Protein AF-A0A920RUE9-F1 (afdb_monomer_lite)

Structure (mmCIF, N/CA/C/O backbone):
data_AF-A0A920RUE9-F1
#
_entry.id   AF-A0A920RUE9-F1
#
loop_
_atom_site.group_PDB
_atom_site.id
_atom_site.type_symbol
_atom_site.label_atom_id
_atom_site.label_alt_id
_atom_site.label_comp_id
_atom_site.label_asym_id
_atom_site.label_entity_id
_atom_site.label_seq_id
_atom_site.pdbx_PDB_ins_code
_atom_site.Cartn_x
_atom_site.Cartn_y
_atom_site.Cartn_z
_atom_site.occupancy
_atom_site.B_iso_or_equiv
_atom_site.auth_seq_id
_atom_site.auth_comp_id
_atom_site.auth_asym_id
_atom_site.auth_atom_id
_atom_site.pdbx_PDB_model_num
ATOM 1 N N . MET A 1 1 ? 7.085 37.161 36.127 1.00 65.81 1 MET A N 1
ATOM 2 C CA . MET A 1 1 ? 7.615 36.560 34.879 1.00 65.81 1 MET A CA 1
ATOM 3 C C . MET A 1 1 ? 7.871 35.055 35.023 1.00 65.81 1 MET A C 1
ATOM 5 O O . MET A 1 1 ? 7.358 34.320 34.203 1.00 65.81 1 MET A O 1
ATOM 9 N N . LEU A 1 2 ? 8.493 34.563 36.105 1.00 74.88 2 LEU A N 1
ATOM 10 C CA . LEU A 1 2 ? 8.852 33.136 36.275 1.00 74.88 2 LEU A CA 1
ATOM 11 C C . LEU A 1 2 ? 7.680 32.129 36.377 1.00 74.88 2 LEU A C 1
ATOM 13 O O . LEU A 1 2 ? 7.782 31.004 35.902 1.00 74.88 2 LEU A O 1
ATOM 17 N N . ILE A 1 3 ? 6.552 32.518 36.978 1.00 78.19 3 ILE A N 1
ATOM 18 C CA . ILE A 1 3 ? 5.400 31.616 37.195 1.00 78.19 3 ILE A CA 1
ATOM 19 C C . ILE A 1 3 ? 4.633 31.332 35.897 1.00 78.19 3 ILE A C 1
ATOM 21 O O . ILE A 1 3 ? 4.185 30.211 35.673 1.00 78.19 3 ILE A O 1
ATOM 25 N N . ILE A 1 4 ? 4.521 32.327 35.013 1.00 81.88 4 ILE A N 1
ATOM 26 C CA . ILE A 1 4 ? 3.862 32.170 33.709 1.00 81.88 4 ILE A CA 1
ATOM 27 C C . ILE A 1 4 ? 4.700 31.241 32.821 1.00 81.88 4 ILE A C 1
ATOM 29 O O . ILE A 1 4 ? 4.149 30.358 32.163 1.00 81.88 4 ILE A O 1
ATOM 33 N N . ASP A 1 5 ? 6.028 31.384 32.861 1.00 82.19 5 ASP A N 1
ATOM 34 C CA . ASP A 1 5 ? 6.951 30.505 32.140 1.00 82.19 5 ASP A CA 1
ATOM 35 C C . ASP A 1 5 ? 6.880 29.061 32.651 1.00 82.19 5 ASP A C 1
ATOM 37 O O . ASP A 1 5 ? 6.874 28.122 31.852 1.00 82.19 5 ASP A O 1
ATOM 41 N N . TRP A 1 6 ? 6.738 28.873 33.965 1.00 83.44 6 TRP A N 1
ATOM 42 C CA . TRP A 1 6 ? 6.579 27.554 34.577 1.00 83.44 6 TRP A CA 1
ATOM 43 C C . TRP A 1 6 ? 5.258 26.876 34.184 1.00 83.44 6 TRP A C 1
ATOM 45 O O . TRP A 1 6 ? 5.252 25.718 33.763 1.00 83.44 6 TRP A O 1
ATOM 55 N N . ILE A 1 7 ? 4.146 27.616 34.211 1.00 88.00 7 ILE A N 1
ATOM 56 C CA . ILE A 1 7 ? 2.834 27.117 33.764 1.00 88.00 7 ILE A CA 1
ATOM 57 C C . ILE A 1 7 ? 2.873 26.752 32.274 1.00 88.00 7 ILE A C 1
ATOM 59 O O . ILE A 1 7 ? 2.387 25.694 31.866 1.00 88.00 7 ILE A O 1
ATOM 63 N N . LYS A 1 8 ? 3.504 27.594 31.448 1.00 84.75 8 LYS A N 1
ATOM 64 C CA . LYS A 1 8 ? 3.691 27.334 30.015 1.00 84.75 8 LYS A CA 1
ATOM 65 C C . LYS A 1 8 ? 4.522 26.070 29.769 1.00 84.75 8 LYS A C 1
ATOM 67 O O . LYS A 1 8 ? 4.216 25.306 28.847 1.00 84.75 8 LYS A O 1
ATOM 72 N N . LEU A 1 9 ? 5.551 25.834 30.581 1.00 82.12 9 LEU A N 1
ATOM 73 C CA . LEU A 1 9 ? 6.396 24.644 30.493 1.00 82.12 9 LEU A CA 1
ATOM 74 C C . LEU A 1 9 ? 5.612 23.366 30.835 1.00 82.12 9 LEU A C 1
ATOM 76 O O . LEU A 1 9 ? 5.716 22.368 30.115 1.00 82.12 9 LEU A O 1
ATOM 80 N N . GLU A 1 10 ? 4.783 23.411 31.877 1.00 84.44 10 GLU A N 1
ATOM 81 C CA . GLU A 1 10 ? 3.993 22.257 32.319 1.00 84.44 10 GLU A CA 1
ATOM 82 C C . GLU A 1 10 ? 2.874 21.907 31.323 1.00 84.44 10 GLU A C 1
ATOM 84 O O . GLU A 1 10 ? 2.692 20.737 30.964 1.00 84.44 10 GLU A O 1
ATOM 89 N N . LEU A 1 11 ? 2.208 22.921 30.759 1.00 89.75 11 LEU A N 1
ATOM 90 C CA . LEU A 1 11 ? 1.242 22.740 29.669 1.00 89.75 11 LEU A CA 1
ATOM 91 C C . LEU A 1 11 ? 1.891 22.091 28.442 1.00 89.75 11 LEU A C 1
ATOM 93 O O . LEU A 1 11 ? 1.346 21.141 27.872 1.00 89.75 11 LEU A O 1
ATOM 97 N N . ARG A 1 12 ? 3.093 22.542 28.054 1.00 85.56 12 ARG A N 1
ATOM 98 C CA . ARG A 1 12 ? 3.838 21.950 26.931 1.00 85.56 12 ARG A CA 1
ATOM 99 C C . ARG A 1 12 ? 4.110 20.465 27.163 1.00 85.56 12 ARG A C 1
ATOM 101 O O . ARG A 1 12 ? 3.966 19.670 26.232 1.00 85.56 12 ARG A O 1
ATOM 108 N N . ARG A 1 13 ? 4.482 20.077 28.385 1.00 85.69 13 ARG A N 1
ATOM 109 C CA . ARG A 1 13 ? 4.754 18.679 28.748 1.00 85.69 13 ARG A CA 1
ATOM 110 C C . ARG A 1 13 ? 3.506 17.808 28.604 1.00 85.69 13 ARG A C 1
ATOM 112 O O . ARG A 1 13 ? 3.582 16.732 28.008 1.00 85.69 13 ARG A O 1
ATOM 119 N N . GLN A 1 14 ? 2.364 18.268 29.112 1.00 82.94 14 GLN A N 1
ATOM 120 C CA . GLN A 1 14 ? 1.100 17.532 29.009 1.00 82.94 14 GLN A CA 1
ATOM 121 C C . GLN A 1 14 ? 0.621 17.404 27.560 1.00 82.94 14 GLN A C 1
ATOM 123 O O . GLN A 1 14 ? 0.244 16.311 27.129 1.00 82.94 14 GLN A O 1
ATOM 128 N N . VAL A 1 15 ? 0.714 18.481 26.778 1.00 86.81 15 VAL A N 1
ATOM 129 C CA . VAL A 1 15 ? 0.379 18.454 25.348 1.00 86.81 15 VAL A CA 1
ATOM 130 C C . VAL A 1 15 ? 1.289 17.483 24.597 1.00 86.81 15 VAL A C 1
ATOM 132 O O . VAL A 1 15 ? 0.796 16.665 23.826 1.00 86.81 15 VAL A O 1
ATOM 135 N N . MET A 1 16 ? 2.599 17.498 24.862 1.00 83.00 16 MET A N 1
ATOM 136 C CA . MET A 1 16 ? 3.546 16.586 24.213 1.00 83.00 16 MET A CA 1
ATOM 137 C C . MET A 1 16 ? 3.229 15.119 24.522 1.00 83.00 16 MET A C 1
ATOM 139 O O . MET A 1 16 ? 3.221 14.285 23.619 1.00 83.00 16 MET A O 1
ATOM 143 N N . LYS A 1 17 ? 2.896 14.804 25.780 1.00 83.50 17 LYS A N 1
ATOM 144 C CA . LYS A 1 17 ? 2.464 13.455 26.176 1.00 83.50 17 LYS A CA 1
ATOM 145 C C . LYS A 1 17 ? 1.201 13.020 25.440 1.00 83.50 17 LYS A C 1
ATOM 147 O O . LYS A 1 17 ? 1.126 11.884 24.983 1.00 83.50 17 LYS A O 1
ATOM 152 N N . SER A 1 18 ? 0.240 13.926 25.296 1.00 80.62 18 SER A N 1
ATOM 153 C CA . SER A 1 18 ? -1.012 13.661 24.589 1.00 80.62 18 SER A CA 1
ATOM 154 C C . SER A 1 18 ? -0.797 13.441 23.086 1.00 80.62 18 SER A C 1
ATOM 156 O O . SER A 1 18 ? -1.295 12.472 22.518 1.00 80.62 18 SER A O 1
ATOM 158 N N . LEU A 1 19 ? 0.031 14.269 22.441 1.00 80.06 19 LEU A N 1
ATOM 159 C CA . LEU A 1 19 ? 0.372 14.129 21.020 1.00 80.06 19 LEU A CA 1
ATOM 160 C C . LEU A 1 19 ? 1.136 12.834 20.719 1.00 80.06 19 LEU A C 1
ATOM 162 O O . LEU A 1 19 ? 0.918 12.209 19.679 1.00 80.06 19 LEU A O 1
ATOM 166 N N . LEU A 1 20 ? 2.024 12.426 21.627 1.00 82.06 20 LEU A N 1
ATOM 167 C CA . LEU A 1 20 ? 2.784 11.183 21.509 1.00 82.06 20 LEU A CA 1
ATOM 168 C C . LEU A 1 20 ? 1.962 9.946 21.893 1.00 82.06 20 LEU A C 1
ATOM 170 O O . LEU A 1 20 ? 2.366 8.831 21.554 1.00 82.06 20 LEU A O 1
ATOM 174 N N . ALA A 1 21 ? 0.809 10.121 22.547 1.00 85.38 21 ALA A N 1
ATOM 175 C CA . ALA A 1 21 ? -0.036 9.013 22.953 1.00 85.38 21 ALA A CA 1
ATOM 176 C C . ALA A 1 21 ? -0.540 8.224 21.725 1.00 85.38 21 ALA A C 1
ATOM 178 O O . ALA A 1 21 ? -0.997 8.804 20.731 1.00 85.38 21 ALA A O 1
ATOM 179 N N . PRO A 1 22 ? -0.524 6.881 21.781 1.00 81.25 22 PRO A N 1
ATOM 180 C CA . PRO A 1 22 ? -0.939 6.039 20.657 1.00 81.25 22 PRO A CA 1
ATOM 181 C C . PRO A 1 22 ? -2.418 6.236 20.282 1.00 81.25 22 PRO A C 1
ATOM 183 O O . PRO A 1 22 ? -2.791 6.115 19.113 1.00 81.25 22 PRO A O 1
ATOM 186 N N . SER A 1 23 ? -3.258 6.616 21.249 1.00 82.62 23 SER A N 1
ATOM 187 C CA . SER A 1 23 ? -4.682 6.909 21.052 1.00 82.62 23 SER A CA 1
ATOM 188 C C . SER A 1 23 ? -4.924 8.113 20.134 1.00 82.62 23 SER A C 1
ATOM 190 O O . SER A 1 23 ? -5.822 8.070 19.290 1.00 82.62 23 SER A O 1
ATOM 192 N N . HIS A 1 24 ? -4.098 9.159 20.227 1.00 81.50 24 HIS A N 1
ATOM 193 C CA . HIS A 1 24 ? -4.172 10.314 19.329 1.00 81.50 24 HIS A CA 1
ATOM 194 C C . HIS A 1 24 ? -3.863 9.915 17.884 1.00 81.50 24 HIS A C 1
ATOM 196 O O . HIS A 1 24 ? -4.601 10.283 16.967 1.00 81.50 24 HIS A O 1
ATOM 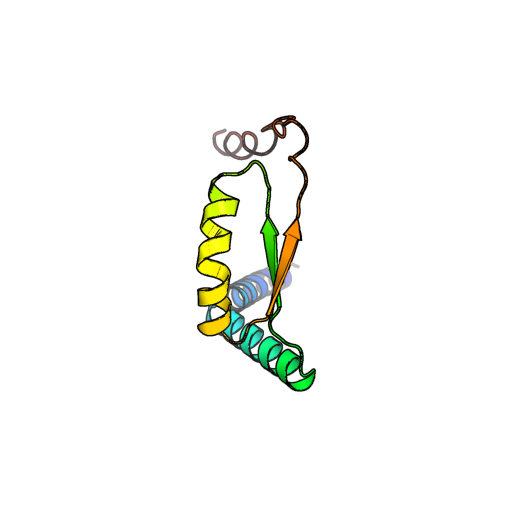202 N N . LYS A 1 25 ? -2.833 9.084 17.677 1.00 84.00 25 LYS A N 1
ATOM 203 C CA . LYS A 1 25 ? -2.490 8.559 16.346 1.00 84.00 25 LYS A CA 1
ATOM 204 C C . LYS A 1 25 ? -3.642 7.750 15.743 1.00 84.00 25 LYS A C 1
ATOM 206 O O . LYS A 1 25 ? -3.924 7.913 14.556 1.00 84.00 25 LYS A O 1
ATOM 211 N N . LYS A 1 26 ? -4.341 6.937 16.547 1.00 88.44 26 LYS A N 1
ATOM 212 C CA . LYS A 1 26 ? -5.523 6.174 16.105 1.00 88.44 26 LYS A CA 1
ATOM 213 C C . LYS A 1 26 ? -6.659 7.097 15.653 1.00 88.44 26 LYS A C 1
ATOM 215 O O . LYS A 1 26 ? -7.125 6.964 14.526 1.00 88.44 26 LYS A O 1
ATOM 220 N N . LYS A 1 27 ? -7.022 8.098 16.464 1.00 88.31 27 LYS A N 1
ATOM 221 C CA . LYS A 1 27 ? -8.062 9.087 16.112 1.00 88.31 27 LYS A CA 1
ATOM 222 C C . LYS A 1 27 ? -7.736 9.840 14.818 1.00 88.31 27 LYS A C 1
ATOM 224 O O . LYS A 1 27 ? -8.612 10.055 13.982 1.00 88.31 27 LYS A O 1
ATOM 229 N N . ILE A 1 28 ? -6.471 10.222 14.627 1.00 88.56 28 ILE A N 1
ATOM 230 C CA . ILE A 1 28 ? -6.024 10.896 13.399 1.00 88.56 28 ILE A CA 1
ATOM 231 C C . ILE A 1 28 ? -6.140 9.964 12.184 1.00 88.56 28 ILE A C 1
ATOM 233 O O . ILE A 1 28 ? -6.564 10.416 11.119 1.00 88.56 28 ILE A O 1
ATOM 237 N N . ARG A 1 29 ? -5.779 8.680 12.327 1.00 89.00 29 ARG A N 1
ATOM 238 C CA . ARG A 1 29 ? -5.940 7.673 11.263 1.00 89.00 29 ARG A CA 1
ATOM 239 C C . ARG A 1 29 ? -7.412 7.501 10.894 1.00 89.00 29 ARG A C 1
ATOM 241 O O . ARG A 1 29 ? -7.750 7.658 9.730 1.00 89.00 29 ARG A O 1
ATOM 248 N N . GLU A 1 30 ? -8.288 7.307 11.876 1.00 91.06 30 GLU A N 1
ATOM 249 C CA . GLU A 1 30 ? -9.734 7.168 11.649 1.00 91.06 30 GLU A CA 1
ATOM 250 C C . GLU A 1 30 ? -10.343 8.393 10.956 1.00 91.06 30 GLU A C 1
ATOM 252 O O . GLU A 1 30 ? -11.158 8.253 10.047 1.00 91.06 30 GLU A O 1
ATOM 257 N N . LYS A 1 31 ? -9.941 9.608 11.349 1.00 91.31 31 LYS A N 1
ATOM 258 C CA . LYS A 1 31 ? -10.429 10.838 10.710 1.00 91.31 31 LYS A CA 1
ATOM 259 C C . LYS A 1 31 ? -10.002 10.929 9.241 1.00 91.31 31 LYS A C 1
ATOM 261 O O . LYS A 1 31 ? -10.800 11.362 8.414 1.00 91.31 31 LYS A O 1
ATOM 266 N N . ARG A 1 32 ? -8.766 10.533 8.914 1.00 88.50 32 ARG A N 1
ATOM 267 C CA . ARG A 1 32 ? -8.275 10.486 7.524 1.00 88.50 32 ARG A CA 1
ATOM 268 C C . ARG A 1 32 ? -8.995 9.422 6.702 1.00 88.50 32 ARG A C 1
ATOM 270 O O . ARG A 1 32 ? -9.409 9.715 5.590 1.00 88.50 32 ARG A O 1
ATOM 277 N N . GLU A 1 33 ? -9.213 8.245 7.278 1.00 87.81 33 GLU A N 1
ATOM 278 C CA . GLU A 1 33 ? -9.973 7.161 6.647 1.00 87.81 33 GLU A CA 1
ATOM 279 C C . GLU A 1 33 ? -11.408 7.584 6.318 1.00 87.81 33 GLU A C 1
ATOM 281 O O . GLU A 1 33 ? -11.878 7.359 5.206 1.00 87.81 33 GLU A O 1
ATOM 286 N N . ARG A 1 34 ? -12.092 8.272 7.244 1.00 88.69 34 ARG A N 1
ATOM 287 C CA . ARG A 1 34 ? -13.437 8.812 6.986 1.00 88.69 34 ARG A CA 1
ATOM 288 C C . ARG A 1 34 ? -13.443 9.794 5.818 1.00 88.69 34 ARG A C 1
ATOM 290 O O . ARG A 1 34 ? -14.293 9.661 4.950 1.00 88.69 34 ARG A O 1
ATOM 297 N N . LYS A 1 35 ? -12.481 10.724 5.774 1.00 89.75 35 LYS A N 1
ATOM 298 C CA . LYS A 1 35 ? -12.346 11.674 4.657 1.00 89.75 35 LYS A CA 1
ATOM 299 C C . LYS A 1 35 ? -12.119 10.968 3.319 1.00 89.75 35 LYS A C 1
ATOM 301 O O . LYS A 1 35 ? -12.776 11.293 2.339 1.00 89.75 35 LYS A O 1
ATOM 306 N N . ARG A 1 36 ? -11.247 9.954 3.293 1.00 85.81 36 ARG A N 1
ATOM 307 C CA . ARG A 1 36 ? -10.990 9.182 2.069 1.00 85.81 36 ARG A CA 1
ATOM 308 C C . ARG A 1 36 ? -12.259 8.497 1.558 1.00 85.81 36 ARG A C 1
ATOM 310 O O . ARG A 1 36 ? -12.553 8.570 0.371 1.00 85.81 36 ARG A O 1
ATOM 317 N N . LYS A 1 37 ? -13.022 7.867 2.460 1.00 86.38 37 LYS A N 1
ATOM 318 C CA . LYS A 1 37 ? -14.288 7.201 2.119 1.00 86.38 37 LYS A CA 1
ATOM 319 C C . LYS A 1 37 ? -15.339 8.186 1.609 1.00 86.38 37 LYS A C 1
ATOM 321 O O . LYS A 1 37 ? -16.030 7.870 0.652 1.00 86.38 37 LYS A O 1
ATOM 326 N N . THR A 1 38 ? -15.440 9.379 2.202 1.00 89.81 38 THR A N 1
ATOM 327 C CA . THR A 1 38 ? -16.365 10.418 1.711 1.00 89.81 38 THR A CA 1
ATOM 328 C C . THR A 1 38 ? -15.982 10.954 0.334 1.00 89.81 38 THR A C 1
ATOM 330 O O . TH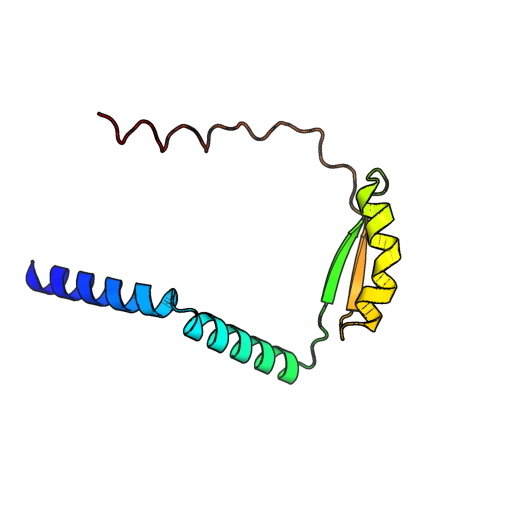R A 1 38 ? -16.858 11.337 -0.427 1.00 89.81 38 THR A O 1
ATOM 333 N N . GLU A 1 39 ? -14.690 10.959 0.004 1.00 88.81 39 GLU A N 1
ATOM 334 C CA . GLU A 1 39 ? -14.161 11.382 -1.301 1.00 88.81 39 GLU A CA 1
ATOM 335 C C . GLU A 1 39 ? -14.115 10.232 -2.329 1.00 88.81 39 GLU A C 1
ATOM 337 O O . GLU A 1 39 ? -13.638 10.429 -3.441 1.00 88.81 39 GLU A O 1
ATOM 342 N N . ASN A 1 40 ? -14.585 9.033 -1.956 1.00 84.25 40 ASN A N 1
ATOM 343 C CA . ASN A 1 40 ? -14.558 7.802 -2.753 1.00 84.25 40 ASN A CA 1
ATOM 344 C C . ASN A 1 40 ? -13.200 7.515 -3.423 1.00 84.25 40 ASN A C 1
ATOM 346 O O . ASN A 1 40 ? -13.125 7.051 -4.560 1.00 84.25 40 ASN A O 1
ATOM 350 N N . ARG A 1 41 ? -12.105 7.840 -2.727 1.00 86.06 41 ARG A N 1
ATOM 351 C CA . ARG A 1 41 ? -10.757 7.711 -3.278 1.00 86.06 41 ARG A CA 1
ATOM 352 C C . ARG A 1 41 ? -10.212 6.292 -3.035 1.00 86.06 41 ARG A C 1
ATOM 354 O O . ARG A 1 41 ? -10.146 5.886 -1.863 1.00 86.06 41 ARG A O 1
ATOM 361 N N . PRO A 1 42 ? -9.773 5.565 -4.083 1.00 86.75 42 PRO A N 1
ATOM 362 C CA . PRO A 1 42 ? -9.170 4.246 -3.924 1.00 86.75 42 PRO A CA 1
ATOM 363 C C . PRO A 1 42 ? -7.830 4.332 -3.184 1.00 86.75 42 PRO A C 1
ATOM 365 O O . PRO A 1 42 ? -7.175 5.383 -3.121 1.00 86.75 42 PRO A O 1
ATOM 368 N N .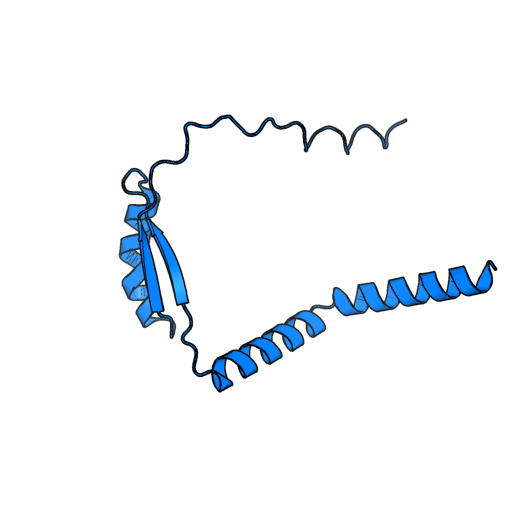 HIS A 1 43 ? -7.426 3.220 -2.575 1.00 89.00 43 HIS A N 1
ATOM 369 C CA . HIS A 1 43 ? -6.125 3.110 -1.931 1.00 89.00 43 HIS A CA 1
ATOM 370 C C . HIS A 1 43 ? -5.044 2.841 -2.972 1.00 89.00 43 HIS A C 1
ATOM 372 O O . HIS A 1 43 ? -4.887 1.720 -3.423 1.00 89.00 43 HIS A O 1
ATOM 378 N N . GLN A 1 44 ? -4.270 3.861 -3.322 1.00 91.12 44 GLN A N 1
ATOM 379 C CA . GLN A 1 44 ? -3.223 3.726 -4.332 1.00 91.12 44 GLN A CA 1
ATOM 380 C C . GLN A 1 44 ? -1.872 3.394 -3.70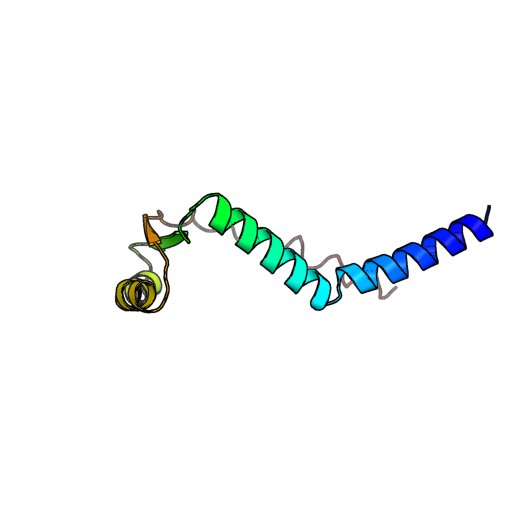5 1.00 91.12 44 GLN A C 1
ATOM 382 O O . GLN A 1 44 ? -1.442 4.062 -2.755 1.00 91.12 44 GLN A O 1
ATOM 387 N N . VAL A 1 45 ? -1.195 2.394 -4.262 1.00 92.38 45 VAL A N 1
ATOM 388 C CA . VAL A 1 45 ? 0.168 2.002 -3.897 1.00 92.38 45 VAL A CA 1
ATOM 389 C C . VAL A 1 45 ? 1.062 2.188 -5.112 1.00 92.38 45 VAL A C 1
ATOM 391 O O . VAL A 1 45 ? 0.895 1.532 -6.130 1.00 92.38 45 VAL A O 1
ATOM 394 N N . PHE A 1 46 ? 2.034 3.087 -5.007 1.00 93.00 46 PHE A N 1
ATOM 395 C CA . PHE A 1 46 ? 3.004 3.307 -6.074 1.00 93.00 46 PHE A CA 1
ATOM 396 C C . PHE A 1 46 ? 4.137 2.293 -5.946 1.00 93.00 46 PHE A C 1
ATOM 398 O O . PHE A 1 46 ? 4.887 2.317 -4.967 1.00 93.00 46 PHE A O 1
ATOM 405 N N . TYR A 1 47 ? 4.254 1.408 -6.929 1.00 93.38 47 TYR A N 1
ATOM 406 C CA . TYR A 1 47 ? 5.309 0.407 -6.991 1.00 93.38 47 TYR A CA 1
ATOM 407 C C . TYR A 1 47 ? 6.434 0.906 -7.898 1.00 93.38 47 TYR A C 1
ATOM 409 O O . TYR A 1 47 ? 6.258 1.043 -9.102 1.00 93.38 47 TYR A O 1
ATOM 417 N N . LEU A 1 48 ? 7.589 1.217 -7.314 1.00 91.25 48 LEU A N 1
ATOM 418 C CA . LEU A 1 48 ? 8.756 1.707 -8.043 1.00 91.25 48 LEU A CA 1
ATOM 419 C C . LEU A 1 48 ? 9.603 0.512 -8.496 1.00 91.25 48 LEU A C 1
ATOM 421 O O . LEU A 1 48 ? 10.169 -0.182 -7.653 1.00 91.25 48 LEU A O 1
ATOM 425 N N . HIS A 1 49 ? 9.686 0.275 -9.805 1.00 91.00 49 HIS A N 1
ATOM 426 C CA . HIS A 1 49 ? 10.427 -0.842 -10.391 1.00 91.00 49 HIS A CA 1
ATOM 427 C C . HIS A 1 49 ? 11.734 -0.359 -11.025 1.00 91.00 49 HIS A C 1
ATOM 429 O O . HIS A 1 49 ? 11.713 0.464 -11.944 1.00 91.00 49 HIS A O 1
ATOM 435 N N . GLN A 1 50 ? 12.867 -0.892 -10.567 1.00 90.56 50 GLN A N 1
ATOM 436 C CA . GLN A 1 50 ? 14.165 -0.678 -11.202 1.00 90.56 50 GLN A CA 1
ATOM 437 C C . GLN A 1 50 ? 14.553 -1.928 -12.001 1.00 90.56 50 GLN A C 1
ATOM 439 O O . GLN A 1 50 ? 14.728 -3.001 -11.434 1.00 90.56 50 GLN A O 1
ATOM 444 N N . VAL A 1 51 ? 14.717 -1.775 -13.320 1.00 87.62 51 VAL A N 1
ATOM 445 C CA . VAL A 1 51 ? 14.968 -2.894 -14.255 1.00 87.62 51 VAL A CA 1
ATOM 446 C C . VAL A 1 51 ? 16.253 -3.657 -13.910 1.00 87.62 51 VAL A C 1
ATOM 448 O O . VAL A 1 51 ? 16.306 -4.879 -14.040 1.00 87.62 51 VAL A O 1
ATOM 451 N N . ASP A 1 52 ? 17.261 -2.938 -13.417 1.00 87.12 52 ASP A N 1
ATOM 452 C CA . ASP A 1 52 ? 18.579 -3.487 -13.082 1.00 87.12 52 ASP A CA 1
ATOM 453 C C . ASP A 1 52 ? 18.660 -4.084 -11.662 1.00 87.12 52 ASP A C 1
ATOM 455 O O . ASP A 1 52 ? 19.712 -4.591 -11.271 1.00 87.12 52 ASP A O 1
ATOM 459 N N . ASP A 1 53 ? 17.591 -4.004 -10.859 1.00 88.38 53 ASP A N 1
ATOM 460 C CA . ASP A 1 53 ? 17.587 -4.471 -9.468 1.00 88.38 53 ASP A CA 1
ATOM 461 C C . ASP A 1 53 ? 16.908 -5.851 -9.327 1.00 88.38 53 ASP A C 1
ATOM 463 O O . ASP A 1 53 ? 15.712 -5.985 -9.607 1.00 88.38 53 ASP A O 1
ATOM 467 N N . PRO A 1 54 ? 17.613 -6.889 -8.834 1.00 89.69 54 PRO A N 1
ATOM 468 C CA . PRO A 1 54 ? 17.026 -8.215 -8.636 1.00 89.69 54 PRO A CA 1
ATOM 469 C C . PRO A 1 54 ? 15.865 -8.228 -7.629 1.00 89.69 54 PRO A C 1
ATOM 471 O O . PRO A 1 54 ? 14.968 -9.063 -7.754 1.00 89.69 54 PRO A O 1
ATOM 474 N N . TYR A 1 55 ? 15.833 -7.318 -6.649 1.00 90.81 55 TYR A N 1
ATOM 475 C CA . TYR A 1 55 ? 14.729 -7.267 -5.683 1.00 90.81 55 TYR A CA 1
ATOM 476 C C . TYR A 1 55 ? 13.444 -6.735 -6.308 1.00 90.81 55 TYR A C 1
ATOM 478 O O . TYR A 1 55 ? 12.359 -7.237 -6.012 1.00 90.81 55 TYR A O 1
ATOM 486 N N . SER A 1 56 ? 13.566 -5.765 -7.211 1.00 90.88 56 SER A N 1
ATOM 487 C CA . SER A 1 56 ? 12.444 -5.274 -8.003 1.00 90.88 56 SER A CA 1
ATOM 488 C C . SER A 1 56 ? 11.785 -6.423 -8.780 1.00 90.88 56 SER A C 1
ATOM 490 O O . SER A 1 56 ? 10.566 -6.573 -8.716 1.00 90.88 56 SER A O 1
ATOM 492 N N . HIS A 1 57 ? 12.558 -7.322 -9.395 1.00 90.38 57 HIS A N 1
ATOM 493 C CA . HIS A 1 57 ? 12.005 -8.506 -10.076 1.00 90.38 57 HIS A CA 1
ATOM 494 C C . HIS A 1 57 ? 11.213 -9.436 -9.149 1.00 90.38 57 HIS A C 1
ATOM 496 O O . HIS A 1 57 ? 10.123 -9.875 -9.513 1.00 90.38 57 HIS A O 1
ATOM 502 N N . LEU A 1 58 ? 11.711 -9.695 -7.936 1.00 92.81 58 LEU A N 1
ATOM 503 C CA . LEU A 1 58 ? 11.000 -10.521 -6.951 1.00 92.81 58 LEU A CA 1
ATOM 504 C C . LEU A 1 58 ? 9.687 -9.872 -6.498 1.00 92.81 58 LEU A C 1
ATOM 506 O O . LEU A 1 58 ? 8.659 -10.541 -6.407 1.00 92.81 58 LEU A O 1
ATOM 510 N N . CYS A 1 59 ? 9.699 -8.562 -6.251 1.00 92.75 59 CYS A N 1
ATOM 511 C CA . CYS A 1 59 ? 8.507 -7.827 -5.829 1.00 92.75 59 CYS A CA 1
ATOM 512 C C . CYS A 1 59 ? 7.397 -7.834 -6.892 1.00 92.75 59 CYS A C 1
ATOM 514 O O . CYS A 1 59 ? 6.221 -7.855 -6.537 1.00 92.75 59 CYS A O 1
ATOM 516 N N . CYS A 1 60 ? 7.748 -7.851 -8.181 1.00 91.56 60 CYS A N 1
ATOM 517 C CA . CYS A 1 60 ? 6.764 -7.902 -9.262 1.00 91.56 60 CYS A CA 1
ATOM 518 C C . CYS A 1 60 ? 5.919 -9.188 -9.221 1.00 91.56 60 CYS A C 1
ATOM 520 O O . CYS A 1 60 ? 4.747 -9.158 -9.579 1.00 91.56 60 CYS A O 1
ATOM 522 N N . GLN A 1 61 ? 6.480 -10.306 -8.746 1.00 92.50 61 GLN A N 1
ATOM 523 C CA . GLN A 1 61 ? 5.792 -11.605 -8.722 1.00 92.50 61 GLN A CA 1
ATOM 524 C C . GLN A 1 61 ? 4.674 -11.679 -7.675 1.00 92.50 61 GLN A C 1
ATOM 526 O O . GLN A 1 61 ? 3.744 -12.466 -7.817 1.00 92.50 61 GLN A O 1
ATOM 531 N N . ILE A 1 62 ? 4.767 -10.878 -6.611 1.00 93.56 62 ILE A N 1
ATOM 532 C CA . ILE A 1 62 ? 3.801 -10.883 -5.502 1.00 93.56 62 ILE A CA 1
ATOM 533 C C . ILE A 1 62 ? 2.755 -9.770 -5.620 1.00 93.56 62 ILE A C 1
ATOM 535 O O . ILE A 1 62 ? 1.866 -9.675 -4.774 1.00 93.56 62 ILE A O 1
ATOM 539 N N . LEU A 1 63 ? 2.867 -8.911 -6.637 1.00 92.62 63 LEU A N 1
ATOM 540 C CA . LEU A 1 63 ? 2.036 -7.718 -6.779 1.00 92.62 63 LEU A CA 1
ATOM 541 C C . LEU A 1 63 ? 0.567 -8.085 -7.020 1.00 92.62 63 LEU A C 1
ATOM 543 O O . LEU A 1 63 ? -0.309 -7.553 -6.346 1.00 92.62 63 LEU A O 1
ATOM 547 N N . ASP A 1 64 ? 0.321 -9.093 -7.857 1.00 91.06 64 ASP A N 1
ATOM 548 C CA . ASP A 1 64 ? -1.023 -9.622 -8.111 1.00 91.06 64 ASP A CA 1
ATOM 549 C C . ASP A 1 64 ? -1.654 -10.184 -6.828 1.00 91.06 64 ASP A C 1
ATOM 551 O O . ASP A 1 64 ? -2.837 -9.992 -6.544 1.00 91.06 64 ASP A O 1
ATOM 555 N N . GLN A 1 65 ? -0.865 -10.877 -6.001 1.00 93.75 65 GLN A N 1
ATOM 556 C CA . GLN A 1 65 ? -1.351 -11.387 -4.719 1.00 93.75 65 GLN A CA 1
ATOM 557 C C . GLN A 1 65 ? -1.683 -10.241 -3.754 1.00 93.75 65 GLN A C 1
ATOM 559 O O . GLN A 1 65 ? -2.652 -10.335 -2.995 1.00 93.75 65 GLN A O 1
ATOM 564 N N . LEU A 1 66 ? -0.890 -9.170 -3.776 1.00 92.31 66 LEU A N 1
ATOM 565 C CA . LEU A 1 66 ? -1.086 -7.981 -2.954 1.00 92.31 66 LEU A CA 1
ATOM 566 C C . LEU A 1 66 ? -2.392 -7.258 -3.324 1.00 92.31 66 LEU A C 1
ATOM 568 O O . LEU A 1 66 ? -3.169 -6.944 -2.423 1.00 92.31 66 LEU A O 1
ATOM 572 N N . GLU A 1 67 ? -2.659 -7.058 -4.617 1.00 92.56 67 GLU A N 1
ATOM 573 C CA . GLU A 1 67 ? -3.912 -6.462 -5.113 1.00 92.56 67 GLU A CA 1
ATOM 574 C C . GLU A 1 67 ? -5.142 -7.313 -4.789 1.00 92.56 67 GLU A C 1
ATOM 576 O O . GLU A 1 67 ? -6.196 -6.784 -4.461 1.00 92.56 67 GLU A O 1
ATOM 581 N N . ASN A 1 68 ? -5.023 -8.641 -4.813 1.00 92.69 68 ASN A N 1
ATOM 582 C CA . ASN A 1 68 ? -6.144 -9.516 -4.456 1.00 92.69 68 ASN A CA 1
ATOM 583 C C . ASN A 1 68 ? -6.382 -9.603 -2.938 1.00 92.69 68 ASN A C 1
ATOM 585 O O . ASN A 1 68 ? -7.502 -9.848 -2.490 1.00 92.69 68 ASN A O 1
ATOM 589 N N . SER A 1 69 ? -5.329 -9.439 -2.132 1.00 94.88 69 SER A N 1
ATOM 590 C CA . SER A 1 69 ? -5.416 -9.552 -0.668 1.00 94.88 69 SER A CA 1
ATOM 591 C C . SER A 1 69 ? -5.919 -8.270 -0.000 1.00 94.88 69 SER A C 1
ATOM 593 O O . SER A 1 69 ? -6.408 -8.315 1.132 1.00 94.88 69 SER A O 1
ATOM 595 N N . TYR A 1 70 ? -5.783 -7.126 -0.671 1.00 91.12 70 TYR A N 1
ATOM 596 C CA . TYR A 1 70 ? -6.133 -5.815 -0.142 1.00 91.12 70 TYR A CA 1
ATOM 597 C C . TYR A 1 70 ? -6.913 -5.017 -1.185 1.00 91.12 70 TYR A C 1
ATOM 599 O O . TYR A 1 70 ? -6.573 -5.044 -2.351 1.00 91.12 70 TYR A O 1
ATOM 607 N N . ASP A 1 71 ? -7.916 -4.246 -0.762 1.00 89.88 71 ASP A N 1
ATOM 608 C CA . ASP A 1 71 ? -8.656 -3.324 -1.639 1.00 89.88 71 ASP A CA 1
ATOM 609 C C . ASP A 1 71 ? -7.785 -2.103 -1.999 1.00 89.88 71 ASP A C 1
ATOM 611 O O . ASP A 1 71 ? -7.934 -1.013 -1.431 1.00 89.88 71 ASP A O 1
ATOM 615 N N . ILE A 1 72 ? -6.784 -2.329 -2.853 1.00 91.88 72 ILE A N 1
ATOM 616 C CA . ILE A 1 72 ? -5.772 -1.362 -3.282 1.00 91.88 72 ILE A CA 1
ATOM 617 C C . ILE A 1 72 ? -5.579 -1.410 -4.800 1.00 91.88 72 ILE A C 1
ATOM 619 O O . ILE A 1 72 ? -5.753 -2.440 -5.436 1.00 91.88 72 ILE A O 1
ATOM 623 N N . GLU A 1 73 ? -5.169 -0.280 -5.358 1.00 92.25 73 GLU A N 1
ATOM 624 C CA . GLU A 1 73 ? -4.788 -0.101 -6.756 1.00 92.25 73 GLU A CA 1
ATOM 625 C C . GLU A 1 73 ? -3.264 0.058 -6.807 1.00 92.25 73 GLU A C 1
ATOM 627 O O . GLU A 1 73 ? -2.732 1.042 -6.265 1.00 92.25 73 GLU A O 1
ATOM 632 N N . VAL A 1 74 ? -2.539 -0.895 -7.403 1.00 93.31 74 VAL A N 1
ATOM 633 C CA . VAL A 1 74 ? -1.085 -0.776 -7.543 1.00 93.31 74 VAL A CA 1
ATOM 634 C C . VAL A 1 74 ? -0.746 -0.090 -8.861 1.00 93.31 74 VAL A C 1
ATOM 636 O O . VAL A 1 74 ? -1.137 -0.504 -9.945 1.00 93.31 74 VAL A O 1
ATOM 639 N N . ILE A 1 75 ? 0.023 0.992 -8.764 1.00 92.94 75 ILE A N 1
ATOM 640 C CA . ILE A 1 75 ? 0.443 1.803 -9.904 1.00 92.94 75 ILE A CA 1
ATOM 641 C C . ILE A 1 75 ? 1.952 1.593 -10.094 1.00 92.94 75 ILE A C 1
ATOM 643 O O . ILE A 1 75 ? 2.736 2.123 -9.295 1.00 92.94 75 ILE A O 1
ATOM 647 N N . PRO A 1 76 ? 2.386 0.819 -11.106 1.00 91.06 76 PRO A N 1
ATOM 648 C CA . PRO A 1 76 ? 3.800 0.591 -11.372 1.00 91.06 76 PRO A CA 1
ATOM 649 C C . PRO A 1 76 ? 4.445 1.823 -12.021 1.00 91.06 76 PRO A C 1
ATOM 651 O O . PRO A 1 76 ? 3.944 2.376 -13.000 1.00 91.06 76 PRO A O 1
ATOM 654 N N . LEU A 1 77 ? 5.582 2.253 -11.482 1.00 92.44 77 LEU A N 1
ATOM 655 C CA . LEU A 1 77 ? 6.421 3.328 -12.003 1.00 92.44 77 LEU A CA 1
ATOM 656 C C . LEU A 1 77 ? 7.827 2.783 -12.237 1.00 92.44 77 LEU A C 1
ATOM 658 O O . LEU A 1 77 ? 8.503 2.369 -11.297 1.00 92.44 77 LEU A O 1
ATOM 662 N N . VAL A 1 78 ? 8.292 2.823 -13.483 1.00 89.44 78 VAL A N 1
ATOM 663 C CA . VAL A 1 78 ? 9.671 2.447 -13.812 1.00 89.44 78 VAL A CA 1
ATOM 664 C C . VAL A 1 78 ? 10.606 3.588 -13.426 1.00 89.44 78 VAL A C 1
ATOM 666 O O . VAL A 1 78 ? 10.399 4.735 -13.827 1.00 89.44 78 VAL A O 1
ATOM 669 N N . VAL A 1 79 ? 11.638 3.276 -12.646 1.00 88.50 79 VAL A N 1
ATOM 670 C CA . VAL A 1 79 ? 12.641 4.245 -12.194 1.00 88.50 79 VAL A CA 1
ATOM 671 C C . VAL A 1 79 ? 13.976 3.934 -12.862 1.00 88.50 79 VAL A C 1
ATOM 673 O O . VAL A 1 79 ? 14.380 2.777 -12.967 1.00 88.50 79 VAL A O 1
ATOM 676 N N . GLY A 1 80 ? 14.655 4.980 -13.336 1.00 81.56 80 GLY A N 1
ATOM 677 C CA . GLY A 1 80 ? 16.011 4.866 -13.867 1.00 81.56 80 GLY A CA 1
ATOM 678 C C . GLY A 1 80 ? 17.036 4.567 -12.772 1.00 81.56 80 GLY A C 1
ATOM 679 O O . GLY A 1 80 ? 16.763 4.738 -11.583 1.00 81.56 80 GLY A O 1
ATOM 680 N N . SER A 1 81 ? 18.232 4.146 -13.186 1.00 74.25 81 SER A N 1
ATOM 681 C CA . SER A 1 81 ? 19.338 3.890 -12.262 1.00 74.25 81 SER A CA 1
ATOM 682 C C . SER A 1 81 ? 19.580 5.112 -11.364 1.00 74.25 81 SER A C 1
ATOM 684 O O . SER A 1 81 ? 19.579 6.247 -11.866 1.00 74.25 81 SER A O 1
ATOM 686 N N . PRO A 1 82 ? 19.752 4.921 -10.042 1.00 71.38 82 PRO A N 1
ATOM 687 C CA . PRO A 1 82 ? 20.060 6.028 -9.159 1.00 71.38 82 PRO A CA 1
ATOM 688 C C . PRO A 1 82 ? 21.326 6.732 -9.663 1.00 71.38 82 PRO A C 1
ATOM 690 O O . PRO A 1 82 ? 22.247 6.069 -10.150 1.00 71.38 82 PRO A O 1
ATOM 693 N N . PRO A 1 83 ? 21.408 8.069 -9.552 1.00 73.25 83 PRO A N 1
ATOM 694 C CA . PRO A 1 83 ? 22.621 8.779 -9.924 1.00 73.25 83 PRO A CA 1
ATOM 695 C C . PRO A 1 83 ? 23.811 8.140 -9.205 1.00 73.25 83 PRO A C 1
ATOM 697 O O . PRO A 1 83 ? 23.737 7.895 -7.998 1.00 73.25 83 PRO A O 1
ATOM 700 N N . HIS A 1 84 ? 24.876 7.850 -9.966 1.00 60.59 84 HIS A N 1
ATOM 701 C CA . HIS A 1 84 ? 26.100 7.218 -9.479 1.00 60.59 84 HIS A CA 1
ATOM 702 C C . HIS A 1 84 ? 26.503 7.889 -8.172 1.00 60.59 84 HIS A C 1
ATOM 704 O O . HIS A 1 84 ? 26.854 9.069 -8.162 1.00 60.59 84 HIS A O 1
ATOM 710 N N . LEU A 1 85 ? 26.358 7.145 -7.077 1.00 57.78 85 LEU A N 1
ATOM 711 C CA . LEU A 1 85 ? 26.483 7.611 -5.706 1.00 57.78 85 LEU A CA 1
ATOM 712 C C . LEU A 1 85 ? 27.629 8.621 -5.590 1.00 57.78 85 LEU A C 1
ATOM 714 O O . LEU A 1 85 ? 28.802 8.257 -5.560 1.00 57.78 85 LEU A O 1
ATOM 718 N N . GLN A 1 86 ? 27.299 9.903 -5.454 1.00 55.03 86 GLN A N 1
ATOM 719 C CA . GLN A 1 86 ? 28.032 10.673 -4.470 1.00 55.03 86 GLN A CA 1
ATOM 720 C C . GLN A 1 86 ? 27.508 10.110 -3.156 1.00 55.03 86 GLN A C 1
ATOM 722 O O . GLN A 1 86 ? 26.339 10.358 -2.848 1.00 55.03 86 GLN A O 1
ATOM 727 N N . PRO A 1 87 ? 28.276 9.294 -2.408 1.00 57.50 87 PRO A N 1
ATOM 728 C CA . PRO A 1 87 ? 27.862 8.950 -1.062 1.00 57.50 87 PRO A CA 1
ATOM 729 C C . PRO A 1 87 ? 27.603 10.284 -0.379 1.00 57.50 87 PRO A C 1
ATOM 731 O O . PRO A 1 87 ? 28.520 11.105 -0.271 1.00 57.50 87 PRO A O 1
ATOM 734 N N . LEU A 1 88 ? 26.336 10.534 -0.027 1.00 51.75 88 LEU A N 1
ATOM 735 C CA . LEU A 1 88 ? 25.923 11.703 0.729 1.00 51.75 88 LEU A CA 1
ATOM 736 C C . LEU A 1 88 ? 26.950 11.824 1.842 1.00 51.75 88 LEU A C 1
ATOM 738 O O . LEU A 1 88 ? 27.037 10.925 2.683 1.00 51.75 88 LEU A O 1
ATOM 742 N N . LYS A 1 89 ? 27.816 12.847 1.766 1.00 47.41 89 LYS A N 1
ATOM 743 C CA . LYS A 1 89 ? 28.909 12.995 2.720 1.00 47.41 89 LYS A CA 1
ATOM 744 C C . LYS A 1 89 ? 28.273 12.850 4.086 1.00 47.41 89 LYS A C 1
ATOM 746 O O . LYS A 1 89 ? 27.404 13.646 4.441 1.00 47.41 89 LYS A O 1
ATOM 751 N N . LEU A 1 90 ? 28.699 11.831 4.826 1.00 49.09 90 LEU A N 1
ATOM 752 C CA . LEU A 1 90 ? 28.271 11.527 6.184 1.00 49.09 90 LEU A CA 1
ATOM 753 C C . LEU A 1 90 ? 28.805 12.620 7.137 1.00 49.09 90 LEU A C 1
ATOM 755 O O . LEU A 1 90 ? 29.527 12.349 8.088 1.00 49.09 90 LEU A O 1
ATOM 759 N N . LYS A 1 91 ? 28.515 13.892 6.843 1.00 47.97 91 LYS A N 1
ATOM 760 C CA . LYS A 1 91 ? 28.830 15.069 7.654 1.00 47.97 91 LYS A CA 1
ATOM 761 C C . LYS A 1 91 ? 27.754 15.315 8.711 1.00 47.97 91 LYS A C 1
ATOM 763 O O . LYS A 1 91 ? 28.023 16.012 9.680 1.00 47.97 91 LYS A O 1
ATOM 768 N N . CYS A 1 92 ? 26.572 14.711 8.580 1.00 48.22 92 CYS A N 1
ATOM 769 C CA . CYS A 1 92 ? 25.451 14.976 9.483 1.00 48.22 92 CYS A CA 1
ATOM 770 C C . CYS A 1 92 ? 25.286 13.984 10.646 1.00 48.22 92 CYS A C 1
ATOM 772 O O . CYS A 1 92 ? 24.385 14.192 11.448 1.00 48.22 92 CYS A O 1
ATOM 774 N N . PHE A 1 93 ? 26.140 12.959 10.804 1.00 45.62 93 PHE A N 1
ATOM 775 C CA . PHE A 1 93 ? 25.963 11.977 11.894 1.00 45.62 93 PHE A CA 1
ATOM 776 C C . PHE A 1 93 ? 27.097 11.897 12.933 1.00 45.62 93 PHE A C 1
ATOM 778 O O . PHE A 1 93 ? 27.001 11.111 13.867 1.00 45.62 93 PHE A O 1
ATOM 785 N N . LYS A 1 94 ? 28.159 12.714 12.845 1.00 43.94 94 LYS A N 1
ATOM 786 C CA . LYS A 1 94 ? 29.262 12.669 13.837 1.00 43.94 94 LYS A CA 1
ATOM 787 C C . LYS A 1 94 ? 29.352 13.859 14.801 1.00 43.94 94 LYS A C 1
ATOM 789 O O . LYS A 1 94 ? 30.010 13.738 15.828 1.00 43.94 94 LYS A O 1
ATOM 794 N N . ASN A 1 95 ? 28.649 14.968 14.558 1.00 46.69 95 ASN A N 1
ATOM 795 C CA . ASN A 1 95 ? 28.835 16.185 15.368 1.00 46.69 95 ASN A CA 1
ATOM 796 C C . ASN A 1 95 ? 27.862 16.356 16.545 1.00 46.69 95 ASN A C 1
ATOM 798 O O . ASN A 1 95 ? 27.968 17.344 17.268 1.00 46.69 95 ASN A O 1
ATOM 802 N N . THR A 1 96 ? 26.962 15.400 16.785 1.00 46.47 96 THR A N 1
ATOM 803 C CA . THR A 1 96 ? 25.961 15.514 17.864 1.00 46.47 96 THR A CA 1
ATOM 804 C C . THR A 1 96 ? 26.293 14.667 19.097 1.00 46.47 96 THR A C 1
ATOM 806 O O . THR A 1 96 ? 25.666 14.849 20.130 1.00 46.47 96 THR A O 1
ATOM 809 N N . ILE A 1 97 ? 27.302 13.786 19.040 1.00 47.19 97 ILE A N 1
ATOM 810 C CA . ILE A 1 97 ? 27.649 12.891 20.166 1.00 47.19 97 ILE A CA 1
ATOM 811 C C . ILE A 1 97 ? 28.934 13.327 20.901 1.00 47.19 97 ILE A C 1
ATOM 813 O O . ILE A 1 97 ? 29.116 12.997 22.066 1.00 47.19 97 ILE A O 1
ATOM 817 N N . LEU A 1 98 ? 29.797 14.153 20.295 1.00 47.00 98 LEU A N 1
ATOM 818 C CA . LEU A 1 98 ? 31.060 14.585 20.924 1.00 47.00 98 LEU A CA 1
ATOM 819 C C . LEU A 1 98 ? 30.991 15.929 21.674 1.00 47.00 98 LEU A C 1
ATOM 821 O 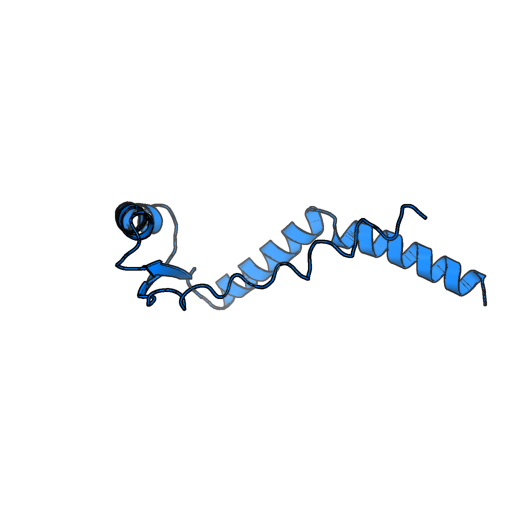O . LEU A 1 98 ? 31.995 16.359 22.231 1.00 47.00 98 LEU A O 1
ATOM 825 N N . LYS A 1 99 ? 29.830 16.598 21.729 1.00 45.72 99 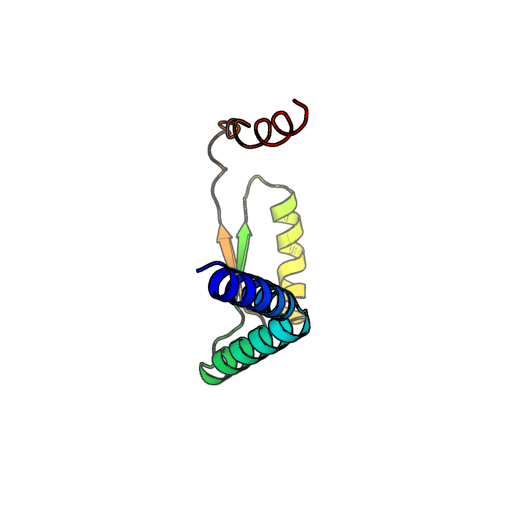LYS A N 1
ATOM 826 C CA . LYS A 1 99 ? 29.650 17.843 22.510 1.00 45.72 99 LYS A CA 1
ATOM 827 C C . LYS A 1 99 ? 28.976 17.647 23.873 1.00 45.72 99 LYS A C 1
ATOM 829 O O . LYS A 1 99 ? 28.691 18.629 24.543 1.00 45.72 99 LYS A O 1
ATOM 834 N N . THR A 1 100 ? 28.744 16.406 24.296 1.00 48.38 100 THR A N 1
ATOM 835 C CA . THR A 1 100 ? 28.144 16.087 25.611 1.00 48.38 100 THR A CA 1
ATOM 836 C C . THR A 1 100 ? 29.130 15.376 26.545 1.00 48.38 100 THR A C 1
ATOM 838 O O . THR A 1 100 ? 28.733 14.829 27.563 1.00 48.38 100 THR A O 1
ATOM 841 N N . GLN A 1 101 ? 30.420 15.370 26.195 1.00 50.09 101 GLN A N 1
ATOM 842 C CA . GLN A 1 101 ? 31.512 14.835 27.015 1.00 50.09 101 GLN A CA 1
ATOM 843 C C . GLN A 1 101 ? 32.664 15.848 27.102 1.00 50.09 101 GLN A C 1
ATOM 845 O O . GLN A 1 101 ? 33.822 15.518 26.841 1.00 50.09 101 GLN A O 1
ATOM 850 N N . LYS A 1 102 ? 32.342 17.109 27.403 1.00 40.66 102 LYS A N 1
ATOM 851 C CA . LYS A 1 102 ? 33.304 18.065 27.953 1.00 40.66 102 LYS A CA 1
ATOM 852 C C . LYS A 1 102 ? 32.598 19.084 28.831 1.00 40.66 102 LYS A C 1
ATOM 854 O O . LYS A 1 102 ? 31.484 19.494 28.435 1.00 40.66 102 LYS A O 1
#

Secondary structure (DSSP, 8-state):
-HHHHHHHHHHHHHHHHHHHSHHHHHHHHHHHHHHHHHTT---EEEEEEETT-HHHHHHHHTHHHHHHHSS-EEEEEEEPPPP------S-SSSTTTTTS--

Sequence (102 aa):
MLIIDWIKLELRRQVMKSLLAPSHKKKIREKRERKRKTENRPHQVFYLHQVDDPYSHLCCQILDQLENSYDIEVIPLVVGSPPHLQPLKLKCFKNTILKTQK

Radius of gyration: 23.2 Å; chains: 1; bounding box: 50×48×52 Å

pLDDT: mean 80.19, std 15.75, range [40.66, 94.88]

Foldseek 3Di:
DVVVVVVVVVVVVVVVCVCPDVVVVVVVVVVVVVVCVVVVPFAEDEQEAEPPDPVSVVVVVCVVVVVVVDRYDYHYDYDYDDPPDPPPPPPPPPPPPVVVPD